Protein AF-A0A497NF47-F1 (afdb_monomer_lite)

Structure (mmCIF, N/CA/C/O backbone):
data_AF-A0A497NF47-F1
#
_entry.id   AF-A0A497NF47-F1
#
loop_
_atom_site.group_PDB
_atom_site.id
_atom_site.type_symbol
_atom_site.label_atom_id
_atom_site.label_alt_id
_atom_site.label_comp_id
_atom_site.label_asym_id
_atom_site.label_entity_id
_atom_site.label_seq_id
_atom_site.pdbx_PDB_ins_code
_atom_site.Cartn_x
_atom_site.Cartn_y
_atom_site.Cartn_z
_atom_site.occupancy
_atom_site.B_iso_or_equiv
_atom_site.auth_seq_id
_atom_site.auth_comp_id
_atom_site.auth_asym_id
_atom_site.auth_atom_id
_atom_site.pdbx_PDB_model_num
ATOM 1 N N . ILE A 1 1 ? 1.260 -3.984 9.162 1.00 90.19 1 ILE A N 1
ATOM 2 C CA . ILE A 1 1 ? 1.743 -2.597 9.367 1.00 90.19 1 ILE A CA 1
ATOM 3 C C . ILE A 1 1 ? 1.942 -2.444 10.865 1.00 90.19 1 ILE A C 1
ATOM 5 O O . ILE A 1 1 ? 1.130 -3.001 11.592 1.00 90.19 1 ILE A O 1
ATOM 9 N N . TYR A 1 2 ? 3.043 -1.83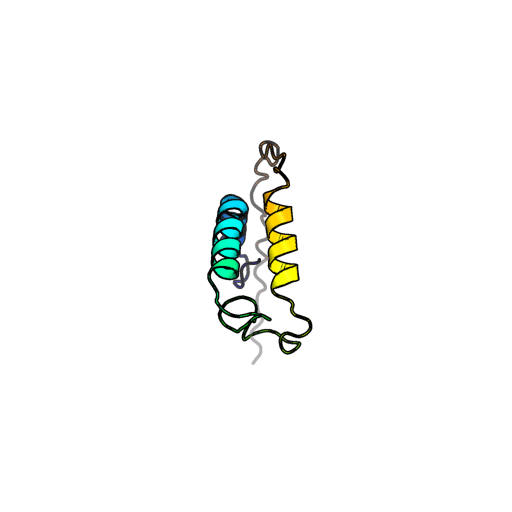5 11.297 1.00 94.00 2 TYR A N 1
ATOM 10 C CA . TYR A 1 2 ? 3.364 -1.643 12.710 1.00 94.00 2 TYR A CA 1
ATOM 11 C C . TYR A 1 2 ? 3.912 -0.229 12.918 1.00 94.00 2 TYR A C 1
ATOM 13 O O . TYR A 1 2 ? 4.424 0.387 11.976 1.00 94.00 2 TYR A O 1
ATOM 21 N N . ASP A 1 3 ? 3.814 0.269 14.145 1.00 96.31 3 ASP A N 1
ATOM 22 C CA . ASP A 1 3 ? 4.332 1.581 14.506 1.00 96.31 3 ASP A CA 1
ATOM 23 C C . ASP A 1 3 ? 5.850 1.499 14.656 1.00 96.31 3 ASP A C 1
ATOM 25 O O . ASP A 1 3 ? 6.371 0.653 15.376 1.00 96.31 3 ASP A O 1
ATOM 29 N N . GLY A 1 4 ? 6.580 2.385 13.978 1.00 95.25 4 GLY A N 1
ATOM 30 C CA . GLY A 1 4 ? 8.043 2.433 14.082 1.00 95.25 4 GLY A CA 1
ATOM 31 C C . GLY A 1 4 ? 8.561 3.061 15.380 1.00 95.25 4 GLY A C 1
ATOM 32 O O . GLY A 1 4 ? 9.770 3.092 15.584 1.00 95.25 4 GLY A O 1
ATOM 33 N N . PHE A 1 5 ? 7.669 3.597 16.216 1.00 96.31 5 PHE A N 1
ATOM 34 C CA . PHE A 1 5 ? 8.005 4.210 17.497 1.00 96.31 5 PHE A CA 1
ATOM 35 C C . PHE A 1 5 ? 7.922 3.173 18.620 1.00 96.31 5 PHE A C 1
ATOM 37 O O . PHE A 1 5 ? 6.979 2.383 18.672 1.00 96.31 5 PHE A O 1
ATOM 44 N N . GLU A 1 6 ? 8.902 3.186 19.521 1.00 96.00 6 GLU A N 1
ATOM 45 C CA . GLU A 1 6 ? 8.940 2.288 20.675 1.00 96.00 6 GLU A CA 1
ATOM 46 C C . GLU A 1 6 ? 7.733 2.525 21.596 1.00 96.00 6 GLU A C 1
ATOM 48 O O . GLU A 1 6 ? 7.392 3.660 21.907 1.00 96.00 6 GLU A O 1
ATOM 53 N N . GLY A 1 7 ? 7.050 1.451 21.996 1.00 95.62 7 GLY A N 1
ATOM 54 C CA . GLY A 1 7 ? 5.793 1.531 22.752 1.00 95.62 7 GLY A CA 1
ATOM 55 C C . GLY A 1 7 ? 4.542 1.820 21.908 1.00 95.62 7 GLY A C 1
ATOM 56 O O . GLY A 1 7 ? 3.435 1.639 22.401 1.00 95.62 7 GLY A O 1
ATOM 57 N N . GLY A 1 8 ? 4.694 2.178 20.628 1.00 96.94 8 GLY A N 1
ATOM 58 C CA . GLY A 1 8 ? 3.576 2.456 19.722 1.00 96.94 8 GLY A CA 1
ATOM 59 C C . GLY A 1 8 ? 2.931 3.830 19.934 1.00 96.94 8 GLY A C 1
ATOM 60 O O . GLY A 1 8 ? 3.019 4.437 20.996 1.00 96.94 8 GLY A O 1
ATOM 61 N N . ILE A 1 9 ? 2.294 4.347 18.882 1.00 97.62 9 ILE A N 1
ATOM 62 C CA . ILE A 1 9 ? 1.606 5.653 18.877 1.00 97.62 9 ILE A CA 1
ATOM 63 C C . ILE A 1 9 ? 0.179 5.567 18.308 1.00 97.62 9 ILE A C 1
ATOM 65 O O . ILE A 1 9 ? -0.434 6.589 18.007 1.00 97.62 9 ILE A O 1
ATOM 69 N N . GLY A 1 10 ? -0.350 4.352 18.137 1.00 96.81 10 GLY A N 1
ATOM 70 C CA . GLY A 1 10 ? -1.737 4.086 17.744 1.00 96.81 10 GLY A CA 1
ATOM 71 C C . GLY A 1 10 ? -2.013 4.142 16.237 1.00 96.81 10 GLY A C 1
ATOM 72 O O . GLY A 1 10 ? -3.169 4.043 15.824 1.00 96.81 10 GLY A O 1
ATOM 73 N N . ILE A 1 11 ? -0.994 4.268 15.375 1.00 96.62 11 ILE A N 1
ATOM 74 C CA . ILE A 1 11 ? -1.225 4.328 13.917 1.00 96.62 11 ILE A CA 1
ATOM 75 C C . ILE A 1 11 ? -1.726 2.975 13.410 1.00 96.62 11 ILE A C 1
ATOM 77 O O . ILE A 1 11 ? -2.683 2.908 12.640 1.00 96.62 11 ILE A O 1
ATOM 81 N N . SER A 1 12 ? -1.095 1.890 13.845 1.00 96.62 12 SER A N 1
ATOM 82 C CA . SER A 1 12 ? -1.445 0.534 13.416 1.00 96.62 12 SER A CA 1
ATOM 83 C C . SER A 1 12 ? -2.825 0.102 13.905 1.00 96.62 12 SER A C 1
ATOM 85 O O . SER A 1 12 ? -3.558 -0.537 13.151 1.00 96.62 12 SER A O 1
ATOM 87 N N . GLU A 1 13 ? -3.204 0.507 15.118 1.00 95.19 13 GLU A N 1
ATOM 88 C CA . GLU A 1 13 ? -4.554 0.322 15.658 1.00 95.19 13 GLU A CA 1
ATOM 89 C C . GLU A 1 13 ? -5.582 1.058 14.797 1.00 95.19 13 GLU A C 1
ATOM 91 O O . GLU A 1 13 ? -6.523 0.448 14.285 1.00 95.19 13 GLU A O 1
ATOM 96 N N . LYS A 1 14 ? -5.346 2.346 14.513 1.00 95.88 14 LYS A N 1
ATOM 97 C CA . LYS A 1 14 ? -6.260 3.113 13.667 1.00 95.88 14 LYS A CA 1
ATOM 98 C C . LYS A 1 14 ? -6.365 2.549 12.248 1.00 95.88 14 LYS A C 1
ATOM 100 O O . LYS A 1 14 ? -7.446 2.532 11.660 1.00 95.88 14 LYS A O 1
ATOM 105 N N . LEU A 1 15 ? -5.256 2.072 11.683 1.00 95.38 15 LEU A N 1
ATOM 106 C CA . LEU A 1 15 ? -5.242 1.433 10.365 1.00 95.38 15 LEU A CA 1
ATOM 107 C C . LEU A 1 15 ? -6.054 0.138 10.334 1.00 95.38 15 LEU A C 1
ATOM 109 O O . LEU A 1 15 ? -6.624 -0.175 9.290 1.00 95.38 15 LEU A O 1
ATOM 113 N N . TYR A 1 16 ? -6.129 -0.601 11.442 1.00 93.62 16 TYR A N 1
ATOM 114 C CA . TYR A 1 16 ? -6.958 -1.801 11.526 1.00 93.62 16 TYR A CA 1
ATOM 115 C C . TYR A 1 16 ? -8.450 -1.470 11.399 1.00 93.62 16 TYR A C 1
ATOM 117 O O . TYR A 1 16 ? -9.170 -2.138 10.655 1.00 93.62 16 TYR A O 1
ATOM 125 N N . GLU A 1 17 ? -8.908 -0.397 12.047 1.00 94.06 17 GLU A N 1
ATOM 126 C CA . GLU A 1 17 ? -10.281 0.100 11.886 1.00 94.06 17 GLU A CA 1
ATOM 127 C C . GLU A 1 17 ? -10.571 0.545 10.445 1.00 94.06 17 GLU A C 1
ATOM 129 O O . GLU A 1 17 ? -11.677 0.363 9.940 1.00 94.06 17 GLU A O 1
ATOM 134 N N . LEU A 1 18 ? -9.569 1.120 9.775 1.00 94.31 18 LEU A N 1
ATOM 135 C CA . LEU A 1 18 ? -9.675 1.680 8.425 1.00 94.31 18 LEU A CA 1
ATOM 136 C C . LEU A 1 18 ? -9.242 0.706 7.317 1.00 94.31 18 LEU A C 1
ATOM 138 O O . LEU A 1 18 ? -9.050 1.128 6.175 1.00 94.31 18 LEU A O 1
ATOM 142 N N . VAL A 1 19 ? -9.067 -0.582 7.626 1.00 93.06 19 VAL A N 1
ATOM 143 C CA . VAL A 1 19 ? -8.418 -1.538 6.714 1.00 93.06 19 VAL A CA 1
ATOM 144 C C . VAL A 1 19 ? -9.146 -1.680 5.372 1.00 93.06 19 VAL A C 1
ATOM 146 O O . VAL A 1 19 ? -8.502 -1.805 4.332 1.00 93.06 19 VAL A O 1
ATOM 149 N N . GLU A 1 20 ? -10.477 -1.595 5.368 1.00 92.75 20 GLU A N 1
ATOM 150 C CA . GLU A 1 20 ? -11.284 -1.671 4.143 1.00 92.75 20 GLU A CA 1
ATOM 151 C C . GLU A 1 20 ? -11.013 -0.471 3.225 1.00 92.75 20 GLU A C 1
ATOM 153 O O . GLU A 1 20 ? -10.687 -0.653 2.051 1.00 92.75 20 GLU A O 1
ATOM 158 N N . ASN A 1 21 ? -11.014 0.744 3.784 1.00 94.94 21 ASN A N 1
ATOM 159 C CA . ASN A 1 21 ? -10.675 1.970 3.055 1.00 94.94 21 ASN A CA 1
ATOM 160 C C . ASN A 1 21 ? -9.234 1.928 2.523 1.00 94.94 21 ASN A C 1
ATOM 162 O O . ASN A 1 21 ? -8.954 2.401 1.421 1.00 94.94 21 ASN A O 1
ATOM 166 N N . LEU A 1 22 ? -8.307 1.345 3.291 1.00 94.94 22 LEU A N 1
ATOM 167 C CA . LEU A 1 22 ? -6.920 1.179 2.861 1.00 94.94 22 LEU A CA 1
ATOM 168 C C . LEU A 1 22 ? -6.817 0.239 1.652 1.00 94.94 22 LEU A C 1
ATOM 170 O O . LEU A 1 22 ? -6.070 0.524 0.712 1.00 94.94 22 LEU A O 1
ATOM 174 N N . PHE A 1 23 ? -7.561 -0.869 1.650 1.00 95.62 23 PHE A N 1
ATOM 175 C CA . PHE A 1 23 ? -7.593 -1.793 0.517 1.00 95.62 23 PHE A CA 1
ATOM 176 C C . PHE A 1 23 ? -8.216 -1.166 -0.727 1.00 95.62 23 PHE A C 1
ATOM 178 O O . PHE A 1 23 ? -7.678 -1.363 -1.819 1.00 95.62 23 PHE A O 1
ATOM 185 N N . GLU A 1 24 ? -9.290 -0.392 -0.578 1.00 96.06 24 GLU A N 1
ATOM 186 C CA . GLU A 1 24 ? -9.892 0.346 -1.690 1.00 96.06 24 GLU A CA 1
ATOM 187 C C . GLU A 1 24 ? -8.896 1.344 -2.295 1.00 96.06 24 GLU A C 1
ATOM 189 O O . GLU A 1 24 ? -8.618 1.286 -3.496 1.00 96.06 24 GLU A O 1
ATOM 194 N N . ALA A 1 25 ? -8.280 2.189 -1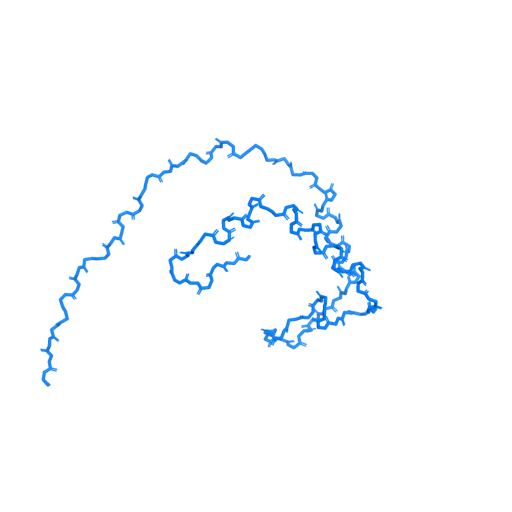.464 1.00 97.06 25 ALA A N 1
ATOM 195 C CA . ALA A 1 25 ? -7.279 3.156 -1.913 1.00 97.06 25 ALA A CA 1
ATOM 196 C C . ALA A 1 25 ? -6.079 2.471 -2.594 1.00 97.06 25 ALA A C 1
ATOM 198 O O . ALA A 1 25 ? -5.589 2.932 -3.62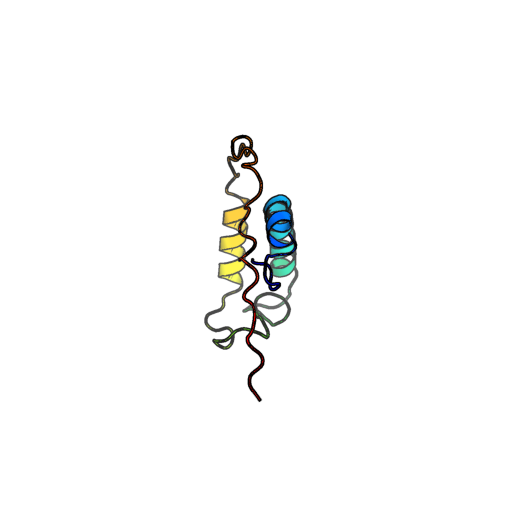7 1.00 97.06 25 ALA A O 1
ATOM 199 N N . THR A 1 26 ? -5.632 1.330 -2.060 1.00 97.06 26 THR A N 1
ATOM 200 C CA . THR A 1 26 ? -4.552 0.536 -2.665 1.00 97.06 26 THR A CA 1
ATOM 201 C C . THR A 1 26 ? -4.972 -0.026 -4.025 1.00 97.06 26 THR A C 1
ATOM 203 O O . THR A 1 26 ? -4.199 0.040 -4.979 1.00 97.06 26 THR A O 1
ATOM 206 N N . LEU A 1 27 ? -6.198 -0.540 -4.164 1.00 97.62 27 LEU A N 1
ATOM 207 C CA . LEU A 1 27 ? -6.689 -1.068 -5.439 1.00 97.62 27 LEU A CA 1
ATOM 208 C C . LEU A 1 27 ? -6.795 0.035 -6.496 1.00 97.62 27 LEU A C 1
ATOM 210 O O . LEU A 1 27 ? -6.394 -0.180 -7.643 1.00 97.62 27 LEU A O 1
ATOM 214 N N . GLN A 1 28 ? -7.270 1.219 -6.107 1.00 97.94 28 GLN A N 1
ATOM 215 C CA . GLN A 1 28 ? -7.299 2.396 -6.976 1.00 97.94 28 GLN A CA 1
ATOM 216 C C . GLN A 1 28 ? -5.887 2.794 -7.426 1.00 97.94 28 GLN A C 1
ATOM 218 O O . GLN A 1 28 ? -5.669 2.996 -8.620 1.00 97.94 28 GLN A O 1
ATOM 223 N N . LEU A 1 29 ? -4.907 2.827 -6.513 1.00 98.25 29 LEU A N 1
ATOM 224 C CA . LEU A 1 29 ? -3.503 3.104 -6.845 1.00 98.25 29 LEU A CA 1
ATOM 225 C C . LEU A 1 29 ? -2.949 2.108 -7.877 1.00 98.25 29 LEU A C 1
ATOM 227 O O . LEU A 1 29 ? -2.334 2.512 -8.866 1.00 98.25 29 LEU A O 1
ATOM 231 N N . LEU A 1 30 ? -3.170 0.807 -7.663 1.00 98.00 30 LEU A N 1
ATOM 232 C CA . LEU A 1 30 ? -2.692 -0.231 -8.580 1.00 98.00 30 LEU A CA 1
ATOM 233 C C . LEU A 1 30 ? -3.361 -0.131 -9.955 1.00 98.00 30 LEU A C 1
ATOM 235 O O . LEU A 1 30 ? -2.679 -0.270 -10.972 1.00 98.00 30 LEU A O 1
ATOM 239 N N . THR A 1 31 ? -4.671 0.119 -9.979 1.00 97.44 31 THR A N 1
ATOM 240 C CA . THR A 1 31 ? -5.478 0.173 -11.208 1.00 97.44 31 THR A CA 1
ATOM 241 C C . THR A 1 31 ? -5.165 1.415 -12.040 1.00 97.44 31 THR A C 1
ATOM 243 O O . THR A 1 31 ? -5.040 1.312 -13.256 1.00 97.44 31 THR A O 1
ATOM 246 N N . ASN A 1 32 ? -4.979 2.571 -11.396 1.00 98.19 32 ASN A N 1
ATOM 247 C CA . ASN A 1 32 ? -4.726 3.845 -12.079 1.00 98.19 32 ASN A CA 1
ATOM 248 C C . ASN A 1 32 ? -3.270 4.013 -12.530 1.00 98.19 32 ASN A C 1
ATOM 250 O O . ASN A 1 32 ? -2.964 4.888 -13.334 1.00 98.19 32 ASN A O 1
ATOM 254 N N . CYS A 1 33 ? -2.346 3.207 -12.007 1.00 98.38 33 CYS A N 1
ATOM 255 C CA . CYS A 1 33 ? -0.966 3.246 -12.458 1.00 98.38 33 CYS A CA 1
ATOM 256 C C . CYS A 1 33 ? -0.851 2.652 -13.875 1.00 98.38 33 CYS A C 1
ATOM 258 O O . CYS A 1 33 ? -1.221 1.502 -14.091 1.00 98.38 33 CYS A O 1
ATOM 260 N N . GLU A 1 34 ? -0.258 3.381 -14.820 1.00 97.75 34 GLU A N 1
ATOM 261 C CA . GLU A 1 34 ? -0.148 2.960 -16.231 1.00 97.75 34 GLU A CA 1
ATOM 262 C C . GLU A 1 34 ? 0.942 1.900 -16.495 1.00 97.75 34 GLU A C 1
ATOM 264 O O . GLU A 1 34 ? 1.073 1.395 -17.607 1.00 97.75 34 GLU A O 1
ATOM 269 N N . CYS A 1 35 ? 1.747 1.531 -15.489 1.00 97.94 35 CYS A N 1
ATOM 270 C CA . CYS A 1 35 ? 2.802 0.535 -15.684 1.00 97.94 35 CYS A CA 1
ATOM 271 C C . CYS A 1 35 ? 2.242 -0.889 -15.854 1.00 97.94 35 CYS A C 1
ATOM 273 O O . CYS A 1 35 ? 1.218 -1.247 -15.266 1.00 97.94 35 CYS A O 1
ATOM 275 N N . GLN A 1 36 ? 2.956 -1.729 -16.604 1.00 94.88 36 GLN A N 1
ATOM 276 C CA . GLN A 1 36 ? 2.536 -3.107 -16.865 1.00 94.88 36 GLN A CA 1
ATOM 277 C C . GLN A 1 36 ? 3.016 -4.096 -15.789 1.00 94.88 36 GLN A C 1
ATOM 279 O O . GLN A 1 36 ? 2.221 -4.872 -15.263 1.00 94.88 36 GLN A O 1
ATOM 284 N N . GLU A 1 37 ? 4.304 -4.046 -15.446 1.00 93.50 37 GLU A N 1
ATOM 285 C CA . GLU A 1 37 ? 4.962 -5.050 -14.590 1.00 93.50 37 GLU A CA 1
ATOM 286 C C . GLU A 1 37 ? 5.038 -4.624 -13.111 1.00 93.50 37 GLU A C 1
ATOM 288 O O . GLU A 1 37 ? 5.162 -5.456 -12.217 1.00 93.50 37 GLU A O 1
ATOM 293 N N . GLY A 1 38 ? 4.910 -3.321 -12.839 1.00 96.25 38 GLY A N 1
ATOM 294 C CA . GLY A 1 38 ? 5.121 -2.725 -11.521 1.00 96.25 38 GLY A CA 1
ATOM 295 C C . GLY A 1 38 ? 6.249 -1.696 -11.517 1.00 96.25 38 GLY A C 1
ATOM 296 O O . GLY A 1 38 ? 7.240 -1.835 -12.227 1.00 96.25 38 GLY A O 1
ATOM 297 N N . CYS A 1 39 ? 6.101 -0.635 -10.725 1.00 97.75 39 CYS A N 1
ATOM 298 C CA . CYS A 1 39 ? 7.053 0.476 -10.675 1.00 97.75 39 CYS A CA 1
ATOM 299 C C . CYS A 1 39 ? 7.130 1.108 -9.266 1.00 97.75 39 CYS A C 1
ATOM 301 O O . CYS A 1 39 ? 6.290 0.783 -8.413 1.00 97.75 39 CYS A O 1
ATOM 303 N N . PRO A 1 40 ? 8.085 2.031 -9.021 1.00 96.94 40 PRO A N 1
ATOM 304 C CA . PRO A 1 40 ? 8.202 2.806 -7.775 1.00 96.94 40 PRO A CA 1
ATOM 305 C C . PRO A 1 40 ? 6.931 3.526 -7.326 1.00 96.94 40 PRO A C 1
ATOM 307 O O . PRO A 1 40 ? 6.763 3.781 -6.140 1.00 96.94 40 PRO A O 1
ATOM 310 N N . SER A 1 41 ? 6.024 3.838 -8.250 1.00 96.75 41 SER A N 1
ATOM 311 C CA . SER A 1 41 ? 4.779 4.543 -7.940 1.00 96.75 41 SER A CA 1
ATOM 312 C C . SER A 1 41 ? 3.629 3.628 -7.510 1.00 96.75 41 SER A C 1
ATOM 314 O O . SER A 1 41 ? 2.578 4.149 -7.156 1.00 96.75 41 SER A O 1
ATOM 316 N N . CYS A 1 42 ? 3.771 2.296 -7.569 1.00 97.94 42 CYS A N 1
ATOM 317 C CA . CYS A 1 42 ? 2.667 1.386 -7.235 1.00 97.94 42 CYS A CA 1
ATOM 318 C C . CYS A 1 42 ? 3.049 0.217 -6.319 1.00 97.94 42 CYS A C 1
ATOM 320 O O . CYS A 1 42 ? 2.443 0.078 -5.263 1.00 97.94 42 CYS A O 1
ATOM 322 N N . ILE A 1 43 ? 4.018 -0.625 -6.697 1.00 97.25 43 ILE A N 1
ATOM 323 C CA . ILE A 1 43 ? 4.310 -1.874 -5.963 1.00 97.25 43 ILE A CA 1
ATOM 324 C C . ILE A 1 43 ? 5.742 -1.983 -5.45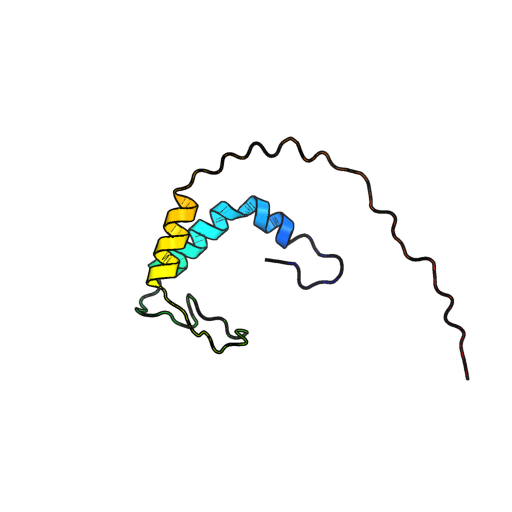1 1.00 97.25 43 ILE A C 1
ATOM 326 O O . ILE A 1 43 ? 6.034 -2.890 -4.678 1.00 97.25 43 ILE A O 1
ATOM 330 N N . GLN A 1 44 ? 6.646 -1.096 -5.872 1.00 96.69 44 GLN A N 1
ATOM 331 C CA . GLN A 1 44 ? 8.026 -1.130 -5.397 1.00 96.69 44 GLN A CA 1
ATOM 332 C C . GLN A 1 44 ? 8.205 -0.233 -4.174 1.00 96.69 44 GLN A C 1
ATOM 334 O O . GLN A 1 44 ? 7.649 0.861 -4.098 1.00 96.69 44 GLN A O 1
ATOM 339 N N . SER A 1 45 ? 9.040 -0.681 -3.240 1.00 95.06 45 SER A N 1
ATOM 340 C CA . SER A 1 45 ? 9.446 0.109 -2.080 1.00 95.06 45 SER A CA 1
ATOM 341 C C . SER A 1 45 ? 10.919 0.499 -2.199 1.00 95.06 45 SER A C 1
ATOM 343 O O . SER A 1 45 ? 11.753 -0.372 -2.473 1.00 95.06 45 SER A O 1
ATOM 345 N N . PRO A 1 46 ? 11.288 1.766 -1.921 1.00 94.81 46 PRO A N 1
ATOM 346 C CA . PRO A 1 46 ? 12.692 2.174 -1.862 1.00 94.81 46 PRO A CA 1
ATOM 347 C C . PRO A 1 46 ? 13.442 1.529 -0.685 1.00 94.81 46 PRO A C 1
ATOM 349 O O . PRO A 1 46 ? 14.665 1.573 -0.643 1.00 94.81 46 PRO A O 1
ATOM 352 N N . LYS A 1 47 ? 12.722 0.922 0.271 1.00 92.81 47 LYS A N 1
ATOM 353 C CA . LYS A 1 47 ? 13.288 0.214 1.431 1.00 92.81 47 LYS A CA 1
ATOM 354 C C . LYS A 1 47 ? 13.288 -1.314 1.265 1.00 92.81 47 LYS A C 1
ATOM 356 O O . LYS A 1 47 ? 13.466 -2.030 2.247 1.00 92.81 47 LYS A O 1
ATOM 361 N N . CYS A 1 48 ? 13.039 -1.841 0.062 1.00 95.44 48 CYS A N 1
ATOM 362 C CA . CYS A 1 48 ? 13.017 -3.288 -0.162 1.00 95.44 48 CYS A CA 1
ATOM 363 C C . CYS A 1 48 ? 14.432 -3.885 -0.069 1.00 95.44 48 CYS A C 1
ATOM 365 O O . CYS A 1 48 ? 15.264 -3.655 -0.944 1.00 95.44 48 CYS A O 1
ATOM 367 N N . GLY A 1 49 ? 14.688 -4.704 0.956 1.00 95.31 49 GLY A N 1
ATOM 368 C CA . GLY A 1 49 ? 15.992 -5.350 1.165 1.00 95.31 49 GLY A CA 1
ATOM 369 C C . GLY A 1 49 ? 16.375 -6.397 0.110 1.00 95.31 49 GLY A C 1
ATOM 370 O O . GLY A 1 49 ? 17.545 -6.745 0.014 1.00 95.31 49 GLY A O 1
ATOM 371 N N . ASN A 1 50 ? 15.417 -6.869 -0.698 1.00 95.25 50 ASN A N 1
ATOM 372 C CA . ASN A 1 50 ? 15.647 -7.853 -1.764 1.00 95.25 50 ASN A CA 1
ATOM 373 C C . ASN A 1 50 ? 15.494 -7.260 -3.178 1.00 95.25 50 ASN A C 1
ATOM 375 O O . ASN A 1 50 ? 15.155 -7.967 -4.124 1.00 95.25 50 ASN A O 1
ATOM 379 N N . GLY A 1 51 ? 15.654 -5.940 -3.326 1.00 94.44 51 GLY A N 1
ATOM 380 C CA . GLY A 1 51 ? 15.684 -5.290 -4.641 1.00 94.44 51 GLY A CA 1
ATOM 381 C C . GLY A 1 51 ? 14.375 -5.362 -5.434 1.00 94.44 51 GLY A C 1
ATOM 382 O O . GLY A 1 51 ? 14.410 -5.278 -6.655 1.00 94.44 51 GLY A O 1
ATOM 383 N N . ASN A 1 52 ? 13.228 -5.497 -4.760 1.00 96.00 52 ASN A N 1
ATOM 384 C CA . ASN A 1 52 ? 11.902 -5.593 -5.382 1.00 96.00 52 ASN A CA 1
ATOM 385 C C . ASN A 1 52 ? 11.725 -6.826 -6.298 1.00 96.00 52 ASN A C 1
ATOM 387 O O . ASN A 1 52 ? 11.020 -6.752 -7.304 1.00 96.00 52 ASN A O 1
ATOM 391 N N . VAL A 1 53 ? 12.336 -7.965 -5.942 1.00 94.12 53 VAL A N 1
ATOM 392 C CA . VAL A 1 53 ? 12.209 -9.230 -6.686 1.00 94.12 53 VAL A CA 1
ATOM 393 C C . VAL A 1 53 ? 11.870 -10.408 -5.755 1.00 94.12 53 VAL A C 1
ATOM 395 O O . VAL A 1 53 ? 12.492 -10.536 -4.697 1.00 94.12 53 VAL A O 1
ATOM 398 N N . PRO A 1 54 ? 10.936 -11.301 -6.145 1.00 92.38 54 PRO A N 1
ATOM 399 C CA . PRO A 1 54 ? 9.987 -11.158 -7.256 1.00 92.38 54 PRO A CA 1
ATOM 400 C C . PRO A 1 54 ? 8.826 -10.213 -6.893 1.00 92.38 54 PRO A C 1
ATOM 402 O O . PRO A 1 54 ? 8.302 -10.267 -5.782 1.00 92.38 54 PRO A O 1
ATOM 405 N N . LEU A 1 55 ? 8.394 -9.379 -7.842 1.00 94.81 55 LEU A N 1
ATOM 406 C CA . LEU A 1 55 ? 7.167 -8.584 -7.751 1.00 94.81 55 LEU A CA 1
ATOM 407 C C . LEU A 1 55 ? 6.337 -8.754 -9.022 1.00 94.81 55 LEU A C 1
ATOM 409 O O . LEU A 1 55 ? 6.888 -8.840 -10.115 1.00 94.81 55 LEU A O 1
ATOM 413 N N . ASP A 1 56 ? 5.015 -8.774 -8.861 1.00 96.69 56 ASP A N 1
ATOM 414 C CA . ASP A 1 56 ? 4.063 -8.928 -9.959 1.00 96.69 56 ASP A CA 1
ATOM 415 C C . ASP A 1 56 ? 2.809 -8.088 -9.679 1.00 96.69 56 ASP A C 1
ATOM 417 O O . ASP A 1 56 ? 2.054 -8.334 -8.729 1.00 96.69 56 ASP A O 1
ATOM 421 N N . LYS A 1 57 ? 2.581 -7.077 -10.523 1.00 97.94 57 LYS A N 1
ATOM 422 C CA . LYS A 1 57 ? 1.425 -6.181 -10.410 1.00 97.94 57 LYS A CA 1
ATOM 423 C C . LYS A 1 57 ? 0.091 -6.895 -10.644 1.00 97.94 57 LYS A C 1
ATOM 425 O O . LYS A 1 57 ? -0.893 -6.585 -9.970 1.00 97.94 57 LYS A O 1
ATOM 430 N N . LYS A 1 58 ? 0.032 -7.833 -11.590 1.00 97.81 58 LYS A N 1
ATOM 431 C CA . LYS A 1 58 ? -1.199 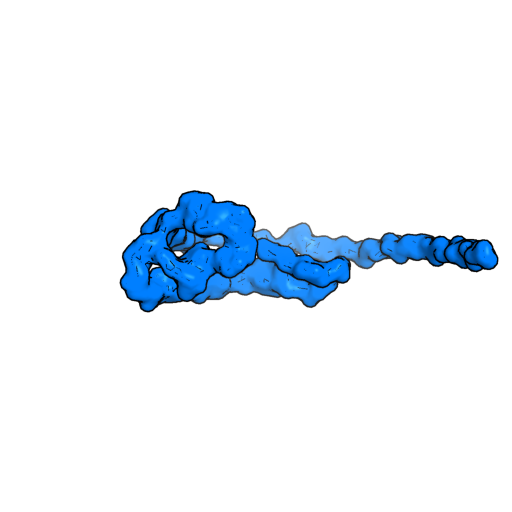-8.563 -11.933 1.00 97.81 58 LYS A CA 1
ATOM 432 C C . LYS A 1 58 ? -1.589 -9.496 -10.793 1.00 97.81 58 LYS A C 1
ATOM 434 O O . LYS A 1 58 ? -2.762 -9.542 -10.421 1.00 97.81 58 LYS A O 1
ATOM 439 N N . ALA A 1 59 ? -0.609 -10.171 -10.194 1.00 97.12 59 ALA A N 1
ATOM 440 C CA . ALA A 1 59 ? -0.827 -10.977 -8.999 1.00 97.12 59 ALA A CA 1
ATOM 441 C C . ALA A 1 59 ? -1.322 -10.116 -7.824 1.00 97.12 59 ALA A C 1
ATOM 443 O O . ALA A 1 59 ? -2.291 -10.490 -7.163 1.00 97.12 59 ALA A O 1
ATOM 444 N N . ALA A 1 60 ? -0.726 -8.937 -7.604 1.00 97.38 60 ALA A N 1
ATOM 445 C CA . ALA A 1 60 ? -1.168 -8.009 -6.561 1.00 97.38 60 ALA A CA 1
ATOM 446 C C . ALA A 1 60 ? -2.631 -7.563 -6.754 1.00 97.38 60 ALA A C 1
ATOM 448 O O . ALA A 1 60 ? -3.420 -7.632 -5.809 1.00 97.38 60 ALA A O 1
ATOM 449 N N . LEU A 1 61 ? -3.016 -7.176 -7.977 1.00 97.69 61 LEU A N 1
ATOM 450 C CA . LEU A 1 61 ? -4.401 -6.828 -8.324 1.00 97.69 61 LEU A CA 1
ATOM 451 C C . LEU A 1 61 ? -5.370 -7.986 -8.055 1.00 97.69 61 LEU A C 1
ATOM 453 O O . LEU A 1 61 ? -6.425 -7.774 -7.455 1.00 97.69 61 LEU A O 1
ATOM 457 N N . LEU A 1 62 ? -5.012 -9.207 -8.465 1.00 96.88 62 LEU A N 1
ATOM 458 C CA . LEU A 1 62 ? -5.839 -10.398 -8.268 1.00 96.88 62 LEU A CA 1
ATOM 459 C C . LEU A 1 62 ? -6.063 -10.690 -6.779 1.00 96.88 62 LEU A C 1
ATOM 461 O O . LEU A 1 62 ? -7.203 -10.873 -6.348 1.00 96.88 62 LEU A O 1
ATOM 465 N N . ILE A 1 63 ? -4.982 -10.716 -5.996 1.00 96.31 63 ILE A N 1
ATOM 466 C CA . ILE A 1 63 ? -5.033 -11.013 -4.561 1.00 96.31 63 ILE A CA 1
ATOM 467 C C . ILE A 1 63 ? -5.861 -9.951 -3.836 1.00 96.31 63 ILE A C 1
ATOM 469 O O . ILE A 1 63 ? -6.778 -10.301 -3.092 1.00 96.31 63 ILE A O 1
ATOM 473 N N . LEU A 1 64 ? -5.593 -8.666 -4.083 1.00 95.81 64 LEU A N 1
ATOM 474 C CA . LEU A 1 64 ? -6.295 -7.572 -3.411 1.00 95.81 64 LEU A CA 1
ATOM 475 C C . LEU A 1 64 ? -7.787 -7.539 -3.766 1.00 95.81 64 LEU A C 1
ATOM 477 O O 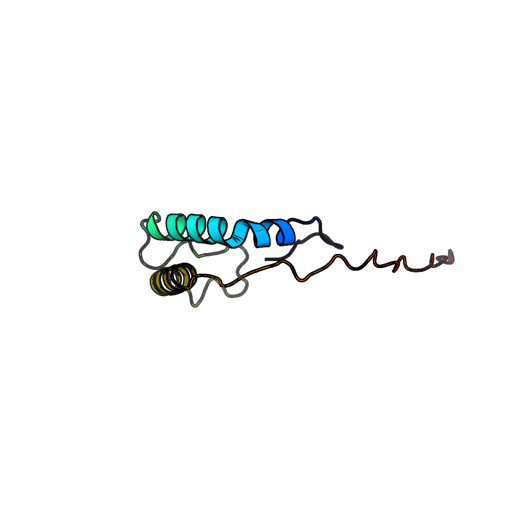. LEU A 1 64 ? -8.628 -7.398 -2.877 1.00 95.81 64 LEU A O 1
ATOM 481 N N . SER A 1 65 ? -8.126 -7.752 -5.040 1.00 95.12 65 SER A N 1
ATOM 482 C CA . SER A 1 65 ? -9.523 -7.866 -5.478 1.00 95.12 65 SER A CA 1
ATOM 483 C C . SER A 1 65 ? -10.222 -9.039 -4.792 1.00 95.12 65 SER A C 1
ATOM 485 O O . SER A 1 65 ? -11.388 -8.940 -4.402 1.00 95.12 65 SER A O 1
ATOM 487 N N . ARG A 1 66 ? -9.509 -10.157 -4.588 1.00 95.06 66 ARG A N 1
ATOM 488 C CA . ARG A 1 66 ? -10.079 -11.308 -3.890 1.00 95.06 66 ARG A CA 1
ATOM 489 C C . ARG A 1 66 ? -10.304 -11.018 -2.413 1.00 95.06 66 ARG A C 1
ATOM 491 O O . ARG A 1 66 ? -11.387 -11.337 -1.930 1.00 95.06 66 ARG A O 1
ATOM 498 N N . ILE A 1 67 ? -9.350 -10.383 -1.735 1.00 92.25 67 ILE A N 1
ATOM 499 C CA . ILE A 1 67 ? -9.491 -9.966 -0.332 1.00 92.25 67 ILE A CA 1
ATOM 500 C C . ILE A 1 67 ? -10.738 -9.093 -0.156 1.00 92.25 67 ILE A C 1
ATOM 502 O O . ILE A 1 67 ? -11.550 -9.390 0.711 1.00 92.25 67 ILE A O 1
ATOM 506 N N . GLN A 1 68 ? -10.957 -8.097 -1.020 1.00 89.62 68 GLN A N 1
ATOM 507 C CA . GLN A 1 68 ? -12.151 -7.242 -0.934 1.00 89.62 68 GLN A CA 1
ATOM 508 C C . GLN A 1 68 ? -13.462 -7.989 -1.228 1.00 89.62 68 GLN A C 1
ATOM 510 O O . GLN A 1 68 ? -14.504 -7.672 -0.661 1.00 89.62 68 GLN A O 1
ATOM 515 N N . SER A 1 69 ? -13.431 -9.008 -2.093 1.00 86.62 69 SER A N 1
ATOM 516 C CA . SER A 1 69 ? -14.617 -9.829 -2.380 1.00 86.62 69 SER A CA 1
ATOM 517 C C . SER A 1 69 ? -15.003 -10.780 -1.238 1.00 86.62 69 SER A C 1
ATOM 519 O O . SER A 1 69 ? -16.131 -11.280 -1.196 1.00 86.62 69 SER A O 1
ATOM 521 N N . LEU A 1 70 ? -14.074 -11.055 -0.319 1.00 79.75 70 LEU A N 1
ATOM 522 C CA . LEU A 1 70 ? -14.330 -11.840 0.878 1.00 79.75 70 LEU A CA 1
ATOM 523 C C . LEU A 1 70 ? -14.939 -10.903 1.921 1.00 79.75 70 LEU A C 1
ATOM 525 O O . LEU A 1 70 ? -14.231 -10.205 2.638 1.00 79.75 70 LEU A O 1
ATOM 529 N N . LYS A 1 71 ? -16.275 -10.871 1.994 1.00 65.25 71 LYS A N 1
ATOM 530 C CA . LYS A 1 71 ? -16.972 -10.142 3.059 1.00 65.25 71 LYS A CA 1
ATOM 531 C C . LYS A 1 71 ? -16.437 -10.608 4.406 1.00 65.25 71 LYS A C 1
ATOM 533 O O . LYS A 1 71 ? -16.488 -11.796 4.717 1.00 65.25 71 LYS A O 1
ATOM 538 N N . ARG A 1 72 ? -15.955 -9.661 5.199 1.00 62.12 72 ARG A N 1
ATOM 539 C CA . ARG A 1 72 ? -15.523 -9.878 6.573 1.00 62.12 72 ARG A CA 1
ATOM 540 C C . ARG A 1 72 ? -16.750 -10.253 7.415 1.00 62.12 72 ARG A C 1
ATOM 542 O O . ARG A 1 72 ? -17.646 -9.420 7.545 1.00 62.12 72 ARG A O 1
ATOM 549 N N . PRO A 1 73 ? -16.844 -11.445 8.026 1.00 55.25 73 PRO A N 1
ATOM 550 C CA . PRO A 1 73 ? -17.678 -11.580 9.202 1.00 55.25 73 PRO A CA 1
ATOM 551 C C . PRO A 1 73 ? -16.848 -11.032 10.364 1.00 55.25 73 PRO A C 1
ATOM 553 O O . PRO A 1 73 ? -15.936 -11.701 10.835 1.00 55.25 73 PRO A O 1
ATOM 556 N N . LEU A 1 74 ? -17.102 -9.802 10.808 1.00 55.50 74 LEU A N 1
ATOM 557 C CA . LEU A 1 74 ? -16.589 -9.356 12.105 1.00 55.50 74 LEU A CA 1
ATOM 558 C C . LEU A 1 74 ? -17.670 -8.581 12.849 1.00 55.50 74 LEU A C 1
ATOM 560 O O . LEU A 1 74 ? -17.867 -7.388 12.626 1.00 55.50 74 LEU A O 1
ATOM 564 N N . ALA A 1 75 ? -18.320 -9.286 13.774 1.00 49.75 75 ALA A N 1
ATOM 565 C CA . ALA A 1 75 ? -18.684 -8.698 15.050 1.00 49.75 75 ALA A CA 1
ATOM 566 C C . ALA A 1 75 ? -17.385 -8.594 15.870 1.00 49.75 75 ALA A C 1
ATOM 568 O O . ALA A 1 75 ? -16.733 -9.597 16.137 1.00 49.75 75 ALA A O 1
ATOM 569 N N . PHE A 1 76 ? -16.971 -7.368 16.179 1.00 53.22 76 PHE A N 1
ATOM 570 C CA . PHE A 1 76 ? -15.761 -7.033 16.944 1.00 53.22 76 PHE A CA 1
ATOM 571 C C . PHE A 1 76 ? -16.069 -6.826 18.444 1.00 53.22 76 PHE A C 1
ATOM 573 O O . PHE A 1 76 ? -15.223 -6.381 19.204 1.00 53.22 76 PHE A O 1
ATOM 580 N N . THR A 1 77 ? -17.283 -7.140 18.901 1.00 44.69 77 THR A N 1
ATOM 581 C CA . THR A 1 77 ? -17.771 -6.756 20.236 1.00 44.69 77 THR A CA 1
ATOM 582 C C . THR A 1 77 ? -17.202 -7.544 21.420 1.00 44.69 77 THR A C 1
ATOM 584 O O . THR A 1 77 ? -17.574 -7.230 22.542 1.00 44.69 77 THR A O 1
ATOM 587 N N . ASP A 1 78 ? -16.295 -8.507 21.227 1.00 48.06 78 ASP A N 1
ATOM 588 C CA . ASP A 1 78 ? -15.868 -9.398 22.323 1.00 48.06 78 ASP A CA 1
ATOM 589 C C . ASP A 1 78 ? -14.432 -9.162 22.825 1.00 48.06 78 ASP A C 1
ATOM 591 O O . ASP A 1 78 ? -13.973 -9.878 23.714 1.00 48.06 78 ASP A O 1
ATOM 595 N N . ILE A 1 79 ? -13.716 -8.150 22.321 1.00 54.41 79 ILE A N 1
ATOM 596 C CA . ILE A 1 79 ? -12.462 -7.709 22.953 1.00 54.41 79 ILE A CA 1
ATOM 597 C C . ILE A 1 79 ? -12.814 -6.578 23.918 1.00 54.41 79 ILE A C 1
ATOM 599 O O . ILE A 1 79 ? -12.690 -5.398 23.605 1.00 54.41 79 ILE A O 1
ATOM 603 N N . SER A 1 80 ? -13.333 -6.954 25.085 1.00 43.94 80 SER A N 1
ATOM 604 C CA . SER A 1 80 ? -13.425 -6.053 26.229 1.00 43.94 80 SER A CA 1
ATOM 605 C C . SER A 1 80 ? -12.025 -5.561 26.591 1.00 43.94 80 SER A C 1
ATOM 607 O O . SER A 1 80 ? -11.138 -6.391 26.811 1.00 43.94 80 SER A O 1
ATOM 609 N N . ASP A 1 81 ? -11.863 -4.241 26.696 1.00 50.69 81 ASP A N 1
ATOM 610 C CA . ASP A 1 81 ? -10.782 -3.584 27.432 1.00 50.69 81 ASP A CA 1
ATOM 611 C C . ASP A 1 81 ? -10.378 -4.419 28.658 1.00 50.69 81 ASP A C 1
ATOM 613 O O . ASP A 1 81 ? -11.173 -4.623 29.580 1.00 50.69 81 ASP A O 1
ATOM 617 N N . SER A 1 82 ? -9.141 -4.919 28.669 1.00 42.00 82 SER A N 1
ATOM 618 C CA . SER A 1 82 ? -8.495 -5.393 29.892 1.00 42.00 82 SER A CA 1
ATOM 619 C C . SER A 1 82 ? -7.547 -4.293 30.376 1.00 42.00 82 SER A C 1
ATOM 621 O O . SER A 1 82 ? -6.900 -3.652 29.548 1.00 42.00 82 SER A O 1
ATOM 623 N N . PRO A 1 83 ? -7.502 -4.015 31.688 1.00 48.00 83 PRO A N 1
ATOM 624 C CA . PRO A 1 83 ? -6.979 -2.764 32.223 1.00 48.00 83 PRO A CA 1
ATOM 625 C C . PRO A 1 83 ? -5.448 -2.700 32.127 1.00 48.00 83 PRO A C 1
ATOM 627 O O . PRO A 1 83 ? -4.780 -3.703 32.344 1.00 48.00 83 PRO A O 1
ATOM 630 N N . GLU A 1 84 ? -4.934 -1.501 31.835 1.00 48.06 84 GLU A N 1
ATOM 631 C CA . GLU A 1 84 ? -3.579 -0.980 32.098 1.00 48.06 84 GLU A CA 1
ATOM 632 C C . GLU A 1 84 ? -2.480 -2.012 32.441 1.00 48.06 84 GLU A C 1
ATOM 634 O O . GLU A 1 84 ? -2.380 -2.491 33.575 1.00 48.06 84 GLU A O 1
ATOM 639 N N . ASP A 1 85 ? -1.568 -2.261 31.496 1.00 43.44 85 ASP A N 1
ATOM 640 C CA . ASP A 1 85 ? -0.308 -2.961 31.761 1.00 43.44 85 ASP A CA 1
ATOM 641 C C . ASP A 1 85 ? 0.621 -2.089 32.631 1.00 43.44 85 ASP A C 1
ATOM 643 O O . ASP A 1 85 ? 1.259 -1.140 32.170 1.00 43.44 85 ASP A O 1
ATOM 647 N N . LYS A 1 86 ? 0.669 -2.397 33.933 1.00 48.94 86 LYS A N 1
ATOM 648 C CA . LYS A 1 86 ? 1.548 -1.776 34.937 1.00 48.94 86 LYS A CA 1
ATOM 649 C C . LYS A 1 86 ? 2.964 -2.359 34.923 1.00 48.94 86 LYS A C 1
ATOM 651 O O . LYS A 1 86 ? 3.505 -2.680 35.983 1.00 48.94 86 LYS A O 1
ATOM 656 N N . THR A 1 87 ? 3.606 -2.460 33.769 1.00 49.28 87 THR A N 1
ATOM 657 C CA . THR A 1 87 ? 5.054 -2.707 33.715 1.00 49.28 87 THR A CA 1
ATOM 658 C C . THR A 1 87 ? 5.816 -1.411 33.477 1.00 49.28 87 THR A C 1
ATOM 660 O O . THR A 1 87 ? 6.508 -1.244 32.477 1.00 49.28 87 THR A O 1
ATOM 663 N N . THR A 1 88 ? 5.736 -0.480 34.430 1.00 50.91 88 THR A N 1
ATOM 664 C CA . THR A 1 88 ? 6.864 0.422 34.674 1.00 50.91 88 THR A CA 1
ATOM 665 C C . THR A 1 88 ? 8.020 -0.432 35.207 1.00 50.91 88 THR A C 1
ATOM 667 O O . THR A 1 88 ? 7.868 -1.052 36.263 1.00 50.91 88 THR A O 1
ATOM 670 N N . PRO A 1 89 ? 9.173 -0.527 34.519 1.00 51.94 89 PRO A N 1
ATOM 671 C CA . PRO A 1 89 ? 10.336 -1.168 35.118 1.00 51.94 89 PRO A CA 1
ATOM 672 C C . PRO A 1 89 ? 10.737 -0.388 36.384 1.00 51.94 89 PRO A C 1
ATOM 674 O O . PRO A 1 89 ? 10.606 0.841 36.407 1.00 51.94 89 PRO A O 1
ATOM 677 N N . PRO A 1 90 ? 11.196 -1.056 37.460 1.00 48.94 90 PRO A N 1
ATOM 678 C CA . PRO A 1 90 ? 11.702 -0.347 38.626 1.00 48.94 90 PRO A CA 1
ATOM 679 C C . PRO A 1 90 ? 12.886 0.530 38.204 1.00 48.94 90 PRO A C 1
ATOM 681 O O . PRO A 1 90 ? 13.696 0.121 37.372 1.00 48.94 90 PRO A O 1
ATOM 684 N N . ASN A 1 91 ? 12.965 1.735 38.777 1.00 58.22 91 ASN A N 1
ATOM 685 C CA . ASN A 1 91 ? 14.114 2.631 38.654 1.00 58.22 91 ASN A CA 1
ATOM 686 C C . ASN A 1 91 ? 15.393 1.827 38.925 1.00 58.22 91 ASN A C 1
ATOM 688 O O . ASN A 1 91 ? 15.639 1.407 40.055 1.00 58.22 91 ASN A O 1
ATOM 692 N N . VAL A 1 92 ? 16.180 1.574 37.883 1.00 57.59 92 VAL A N 1
ATOM 693 C CA . VAL A 1 92 ? 17.534 1.051 38.037 1.00 57.59 92 VAL A CA 1
ATOM 694 C C . VAL A 1 92 ? 18.402 2.241 38.403 1.00 57.59 92 VAL A C 1
ATOM 696 O O . VAL A 1 92 ? 18.726 3.065 37.549 1.00 57.59 92 VAL A O 1
ATOM 699 N N . ASP A 1 93 ? 18.739 2.345 39.686 1.00 58.66 93 ASP A N 1
ATOM 700 C CA . ASP A 1 93 ? 19.793 3.236 40.153 1.00 58.66 93 ASP A CA 1
ATOM 701 C C . ASP A 1 93 ? 21.072 2.895 39.378 1.00 58.66 93 ASP A C 1
ATOM 703 O O . ASP A 1 93 ? 21.668 1.833 39.563 1.00 58.66 93 ASP A O 1
ATOM 707 N N . VAL A 1 94 ? 21.472 3.778 38.463 1.00 62.84 94 VAL A N 1
ATOM 708 C CA . VAL A 1 94 ? 22.749 3.676 37.755 1.00 62.84 94 VAL A CA 1
ATOM 709 C C . VAL A 1 94 ? 23.836 4.098 38.745 1.00 62.84 94 VAL A C 1
ATOM 711 O O . VAL A 1 94 ? 23.872 5.274 39.119 1.00 62.84 94 VAL A O 1
ATOM 714 N N . PRO A 1 95 ? 24.734 3.206 39.205 1.00 54.44 95 PRO A N 1
ATOM 715 C CA . PRO A 1 95 ? 25.853 3.653 40.012 1.00 54.44 95 PRO A CA 1
ATOM 716 C C . PRO A 1 95 ? 26.798 4.460 39.116 1.00 54.44 95 PRO A C 1
ATOM 718 O O . PRO A 1 95 ? 27.341 3.948 38.136 1.00 54.44 95 PRO A O 1
ATOM 721 N N . ASN A 1 96 ? 26.989 5.734 39.465 1.00 58.91 96 ASN A N 1
ATOM 722 C CA . ASN A 1 96 ? 28.091 6.546 38.962 1.00 58.91 96 ASN A CA 1
ATOM 723 C C . ASN A 1 96 ? 29.398 5.808 39.256 1.00 58.91 96 ASN A C 1
ATOM 725 O O . ASN A 1 96 ? 29.725 5.592 40.424 1.00 58.91 96 ASN A O 1
ATOM 729 N N . ASN A 1 97 ? 30.151 5.461 38.216 1.00 52.91 97 ASN A N 1
ATOM 730 C CA . ASN A 1 97 ? 31.530 5.036 38.380 1.00 52.91 97 ASN A CA 1
ATOM 731 C C . ASN A 1 97 ? 32.448 5.987 37.607 1.00 52.91 97 ASN A C 1
ATOM 733 O O . ASN A 1 97 ? 32.291 6.165 36.399 1.00 52.91 97 ASN A O 1
ATOM 737 N N . THR A 1 98 ? 33.325 6.621 38.384 1.00 54.44 98 THR A N 1
ATOM 738 C CA . THR A 1 98 ? 34.494 7.443 38.029 1.00 54.44 98 THR A CA 1
ATOM 739 C C . THR A 1 98 ? 35.393 6.833 36.966 1.00 54.44 98 THR A C 1
ATOM 741 O O . THR A 1 98 ? 35.561 5.593 36.981 1.00 54.44 98 THR A O 1
#

Foldseek 3Di:
DAAPDPVGDCPVVVCVVCVLVVLVVLLCQLVPDPDQADDPSHQDDPPDPVRCPPDGSVVVNVVSVVVNVPDDPDPPPPPPDDDDDPPPDPPDPDDDDD

Radius of gyration: 20.82 Å; chains: 1; bounding box: 53×19×57 Å

Sequence (98 aa):
IYDGFEGGIGISEKLYELVENLFEATLQLLTNCECQEGCPSCIQSPKCGNGNVPLDKKAALLILSRIQSLKRPLAFTDISDSPEDKTTPPNVDVPNNT

Secondary structure (DSSP, 8-state):
---SSTT--SHHHHHHHTHHHHHHHHHHHHHH---SS--TTTT--TT-TTTT-S--HHHHHHHHHHHHHS------TT---------PPP--------

pLDDT: mean 83.19, std 19.76, range [42.0, 98.38]